Protein AF-C4WTP6-F1 (afdb_monomer_lite)

Secondary structure (DSSP, 8-state):
-HHHHHHHHHHHHHHHHHHHHHHHH-TTS-HHHHHHHHHHHHHHHHH-HHHHHH-----HHHHHHHHHHHHHHHHHHHHH---HHHHHHHHHHHHHHHHHHHHHHHHHT--HHHHHHHHHHHHHHHHHHHHHHHHHHHHHHHHHHHHHHHHHHHHHHSSTTHHHHHHHHHHHTTSS--

Organism: Acyrthosiphon pisum (NCBI:txid7029)

Foldseek 3Di:
DVVVVLLVLLQVQLVVLLVVLVVLVDCPPPVVVVVVLLVLLVQLLVLPVVCVVVVDSDPSNVVSVVLSVLSNVLSCQSNPPPDPVSNLVSLVSLLVSLVSVLSSCVSSVHDVVVNVVSVVSNVSSVVSNVVVVVVVVVVVVVVVVVVVVVVVVVVVVPPPVPVVVVVVVVVPPPPPDD

pLDDT: mean 74.36, std 14.55, range [42.22, 92.0]

Radius of gyration: 29.77 Å; chains: 1; bounding box: 48×30×110 Å

InterPro domains:
  IPR040399 Transmembrane protein 35A/B [PTHR13163] (3-141)

Sequence (178 aa):
MGSIVLKSLSVLLGIFFLFVGTLKMSPVISKELHKDLRKDYVKYAKVFPLSKMIDFKVPAKWYRRAVGGTEVLSGVCLAFVPYRNVKQGANITLLMSHLLAVYTHYAAKDKFERMAPALVFLFMLAGRLVIDYQLRRKELAELLNLKLKNKNRKKITFPKLSSFLLKFLHINYCKDLF

Structure (mmCIF, N/CA/C/O backbone):
data_AF-C4WTP6-F1
#
_entry.id   AF-C4WTP6-F1
#
loop_
_atom_site.group_PDB
_atom_site.id
_atom_site.type_symbol
_atom_site.label_atom_id
_atom_site.label_alt_id
_atom_site.label_comp_id
_atom_site.label_asym_id
_atom_site.label_entity_id
_atom_site.label_seq_id
_atom_site.pdbx_PDB_ins_code
_atom_site.Cartn_x
_atom_site.Cartn_y
_atom_site.Cartn_z
_atom_site.occupancy
_atom_site.B_iso_or_equiv
_atom_site.auth_seq_id
_atom_site.auth_comp_id
_atom_site.auth_asym_id
_atom_site.auth_atom_id
_atom_site.pdbx_PDB_model_num
ATOM 1 N N . MET A 1 1 ? -17.839 9.626 12.444 1.00 46.25 1 MET A N 1
ATOM 2 C CA . MET A 1 1 ? -17.520 10.267 11.145 1.00 46.25 1 MET A CA 1
ATOM 3 C C . MET A 1 1 ? -16.304 9.646 10.445 1.00 46.25 1 MET A C 1
ATOM 5 O O . MET A 1 1 ? -16.419 9.332 9.268 1.00 46.25 1 MET A O 1
ATOM 9 N N . GLY A 1 2 ? -15.180 9.378 11.130 1.00 58.69 2 GLY A N 1
ATOM 10 C CA . GLY A 1 2 ? -13.969 8.819 10.488 1.00 58.69 2 GLY A CA 1
ATOM 11 C C . GLY A 1 2 ? -14.124 7.454 9.790 1.00 58.69 2 GLY A C 1
ATOM 12 O O . GLY A 1 2 ? -13.438 7.190 8.808 1.00 58.69 2 GLY A O 1
ATOM 13 N N . SER A 1 3 ? -15.061 6.604 10.221 1.00 70.75 3 SER A N 1
ATOM 14 C CA . SER A 1 3 ? -15.283 5.279 9.617 1.00 70.75 3 SER A CA 1
ATOM 15 C C . SER A 1 3 ? -15.801 5.330 8.175 1.00 70.75 3 SER A C 1
ATOM 17 O O . SER A 1 3 ? -15.457 4.452 7.386 1.00 70.75 3 SER A O 1
ATOM 19 N N . ILE A 1 4 ? -16.588 6.348 7.808 1.00 81.88 4 ILE A N 1
ATOM 20 C CA . ILE A 1 4 ? -17.087 6.529 6.435 1.00 81.88 4 ILE A CA 1
ATOM 21 C C . ILE A 1 4 ? -15.963 6.969 5.507 1.00 81.88 4 ILE A C 1
ATOM 23 O O . ILE A 1 4 ? -15.783 6.359 4.460 1.00 81.88 4 ILE A O 1
ATOM 27 N N . VAL A 1 5 ? -15.155 7.946 5.924 1.00 83.12 5 VAL A N 1
ATOM 28 C CA . VAL A 1 5 ? -14.018 8.431 5.128 1.00 83.12 5 VAL A CA 1
ATOM 29 C C . VAL A 1 5 ? -13.028 7.298 4.871 1.00 83.12 5 VAL A C 1
ATOM 31 O O . VAL A 1 5 ? -12.644 7.066 3.729 1.00 83.12 5 VAL A O 1
ATOM 34 N N . LEU A 1 6 ? -12.687 6.517 5.901 1.00 79.62 6 LEU A N 1
ATOM 35 C CA . LEU A 1 6 ? -11.812 5.352 5.745 1.00 79.62 6 LEU A CA 1
ATOM 36 C C . LEU A 1 6 ? -12.409 4.311 4.798 1.00 79.62 6 LEU A C 1
ATOM 38 O O . LEU A 1 6 ? -11.688 3.740 3.980 1.00 79.62 6 LEU A O 1
ATOM 42 N N . LYS A 1 7 ? -13.724 4.077 4.865 1.00 82.06 7 LYS A N 1
ATOM 43 C CA . LYS A 1 7 ? -14.411 3.125 3.985 1.00 82.06 7 LYS A CA 1
ATOM 44 C C . LYS A 1 7 ? -14.410 3.604 2.531 1.00 82.06 7 LYS A C 1
ATOM 46 O O . LYS A 1 7 ? -14.063 2.812 1.660 1.00 82.06 7 LYS A O 1
ATOM 51 N N . SER A 1 8 ? -14.706 4.877 2.282 1.00 87.44 8 SER A N 1
ATOM 52 C CA . SER A 1 8 ? -14.672 5.480 0.944 1.00 87.44 8 SER A CA 1
ATOM 53 C C . SER A 1 8 ? -13.262 5.486 0.358 1.00 87.44 8 SER A C 1
ATOM 55 O O . SER A 1 8 ? -13.074 5.036 -0.770 1.00 87.44 8 SER A O 1
ATOM 57 N N . LEU A 1 9 ? -12.255 5.885 1.147 1.00 85.12 9 LEU A N 1
ATOM 58 C CA . LEU A 1 9 ? -10.846 5.809 0.749 1.00 85.12 9 LEU A CA 1
ATOM 59 C C . LEU A 1 9 ? -10.457 4.373 0.390 1.00 85.12 9 LEU A C 1
ATOM 61 O O . LEU A 1 9 ? -9.798 4.145 -0.615 1.00 85.12 9 LEU A O 1
ATOM 65 N N . SER A 1 10 ? -10.910 3.382 1.161 1.00 84.50 10 SER A N 1
ATOM 66 C CA . SER A 1 10 ? -10.604 1.975 0.881 1.00 84.50 10 SER A CA 1
ATOM 67 C C . SER A 1 10 ? -11.100 1.507 -0.478 1.00 84.50 10 SER A C 1
ATOM 69 O O . SER A 1 10 ? -10.372 0.816 -1.186 1.00 84.50 10 SER A O 1
ATOM 71 N N . VAL A 1 11 ? -12.346 1.848 -0.805 1.00 87.56 11 VAL A N 1
ATOM 72 C CA . VAL A 1 11 ? -12.997 1.424 -2.048 1.00 87.56 11 VAL A CA 1
ATOM 73 C C . VAL A 1 11 ? -12.362 2.140 -3.234 1.00 87.56 11 VAL A C 1
ATOM 75 O O . VAL A 1 11 ? -12.001 1.485 -4.208 1.00 87.56 11 VAL A O 1
ATOM 78 N N . LEU A 1 12 ? -12.143 3.453 -3.119 1.00 88.88 12 LEU A N 1
ATOM 79 C CA . LEU A 1 12 ? -11.515 4.255 -4.167 1.00 88.88 12 LEU A CA 1
ATOM 80 C C . LEU A 1 12 ? -10.088 3.775 -4.460 1.00 88.88 12 LEU A C 1
ATOM 82 O O . LEU A 1 12 ? -9.752 3.535 -5.617 1.00 88.88 12 LEU A O 1
ATOM 86 N N . LEU A 1 13 ? -9.274 3.550 -3.421 1.00 85.88 13 LEU A N 1
ATOM 87 C CA . LEU A 1 13 ? -7.927 2.993 -3.578 1.00 85.88 13 LEU A CA 1
ATOM 88 C C . LEU A 1 13 ? -7.971 1.583 -4.175 1.00 85.88 13 LEU A C 1
ATOM 90 O O . LEU A 1 13 ? -7.166 1.271 -5.043 1.00 85.88 13 LEU A O 1
ATOM 94 N N . GLY A 1 14 ? -8.895 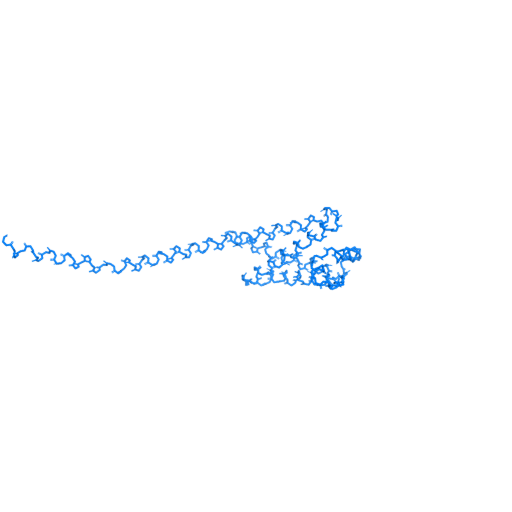0.728 -3.729 1.00 87.62 14 GLY A N 1
ATOM 95 C CA . GLY A 1 14 ? -9.010 -0.643 -4.229 1.00 87.62 14 GLY A CA 1
ATOM 96 C C . GLY A 1 14 ? -9.308 -0.697 -5.729 1.00 87.62 14 GLY A C 1
ATOM 97 O O . GLY A 1 14 ? -8.637 -1.423 -6.459 1.00 87.62 14 GLY A O 1
ATOM 98 N N . ILE A 1 15 ? -10.249 0.128 -6.202 1.00 89.62 15 ILE A N 1
ATOM 99 C CA . ILE A 1 15 ? -10.573 0.251 -7.632 1.00 89.62 15 ILE A CA 1
ATOM 100 C C . ILE A 1 15 ? -9.386 0.838 -8.406 1.00 89.62 15 ILE A C 1
ATOM 102 O O . ILE A 1 15 ? -9.028 0.330 -9.468 1.00 89.62 15 ILE A O 1
ATOM 106 N N . PHE A 1 16 ? -8.731 1.864 -7.859 1.00 88.31 16 PHE A N 1
ATOM 107 C CA . PHE A 1 16 ? -7.553 2.465 -8.478 1.00 88.31 16 PHE A CA 1
ATOM 108 C C . PHE A 1 16 ? -6.399 1.458 -8.636 1.00 88.31 16 PHE A C 1
ATOM 110 O O . PHE A 1 16 ? -5.798 1.369 -9.705 1.00 88.31 16 PHE A O 1
ATOM 117 N N . PHE A 1 17 ? -6.115 0.641 -7.616 1.00 86.25 17 PHE A N 1
ATOM 118 C CA . PHE A 1 17 ? -5.084 -0.399 -7.702 1.00 86.25 17 PHE A CA 1
ATOM 119 C C . PHE A 1 17 ? -5.460 -1.545 -8.631 1.00 86.25 17 PHE A C 1
ATOM 121 O O . PHE A 1 17 ? -4.584 -2.103 -9.285 1.00 86.25 17 PHE A O 1
ATOM 128 N N . LEU A 1 18 ? -6.748 -1.867 -8.749 1.00 87.50 18 LEU A N 1
ATOM 129 C CA . LEU A 1 18 ? -7.235 -2.811 -9.751 1.00 87.50 18 LEU A CA 1
ATOM 130 C C . LEU A 1 18 ? -6.939 -2.281 -11.164 1.00 87.50 18 LEU A C 1
ATOM 132 O O . LEU A 1 18 ? -6.413 -3.010 -12.007 1.00 87.50 18 LEU A O 1
ATOM 136 N N . PHE A 1 19 ? -7.168 -0.988 -11.402 1.00 84.50 19 PHE A N 1
ATOM 137 C CA . PHE A 1 19 ? -6.820 -0.338 -12.664 1.00 84.50 19 PHE A CA 1
ATOM 138 C C . PHE A 1 19 ? -5.301 -0.323 -12.908 1.00 84.50 19 PHE A C 1
ATOM 140 O O . PHE A 1 19 ? -4.834 -0.829 -13.923 1.00 84.50 19 PHE A O 1
ATOM 147 N N . VAL A 1 20 ? -4.485 0.142 -11.959 1.00 82.19 20 VAL A N 1
ATOM 148 C CA . VAL A 1 20 ? -3.015 0.168 -12.117 1.00 82.19 20 VAL A CA 1
ATOM 149 C C . VAL A 1 20 ? -2.407 -1.234 -12.256 1.00 82.19 20 VAL A C 1
ATOM 151 O O . VAL A 1 20 ? -1.511 -1.449 -13.074 1.00 82.19 20 VAL A O 1
ATOM 154 N N . GLY A 1 21 ? -2.903 -2.221 -11.512 1.00 80.88 21 GLY A N 1
ATOM 155 C CA . GLY A 1 21 ? -2.436 -3.603 -11.600 1.00 80.88 21 GLY A CA 1
ATOM 156 C C . GLY A 1 21 ? -2.782 -4.251 -12.946 1.00 80.88 21 GLY A C 1
ATOM 157 O O . GLY A 1 21 ? -1.949 -4.942 -13.543 1.00 80.88 21 GLY A O 1
ATOM 158 N N . THR A 1 22 ? -3.974 -3.970 -13.485 1.00 79.94 22 THR A N 1
ATOM 159 C CA . THR A 1 22 ? -4.352 -4.418 -14.836 1.00 79.94 22 THR A CA 1
ATOM 160 C C . THR A 1 22 ? -3.531 -3.716 -15.919 1.00 79.94 22 THR A C 1
ATOM 162 O O . THR A 1 22 ? -3.108 -4.392 -16.860 1.00 79.94 22 THR A O 1
ATOM 165 N N . LEU A 1 23 ? -3.177 -2.433 -15.740 1.00 77.31 23 LEU A N 1
ATOM 166 C CA . LEU A 1 23 ? -2.210 -1.731 -16.599 1.00 77.31 23 LEU A CA 1
ATOM 167 C C . LEU A 1 23 ? -0.831 -2.406 -16.594 1.00 77.31 23 LEU A C 1
ATOM 169 O O . LEU A 1 23 ? -0.202 -2.537 -17.640 1.00 77.31 23 LEU A O 1
ATOM 173 N N . LYS A 1 24 ? -0.343 -2.896 -15.446 1.00 69.94 24 LYS A N 1
ATOM 174 C CA . LYS A 1 24 ? 0.941 -3.623 -15.390 1.00 69.94 24 LYS A CA 1
ATOM 175 C C . LYS A 1 24 ? 0.881 -4.976 -16.107 1.00 69.94 24 LYS A C 1
ATOM 177 O O . LYS A 1 24 ? 1.870 -5.412 -16.707 1.00 69.94 24 LYS A O 1
ATOM 182 N N . MET A 1 25 ? -0.268 -5.649 -16.060 1.00 66.81 25 MET A N 1
ATOM 183 C CA . MET A 1 25 ? -0.479 -6.965 -16.667 1.00 66.81 25 MET A CA 1
ATOM 184 C C . MET A 1 25 ? -0.681 -6.909 -18.187 1.00 66.81 25 MET A C 1
ATOM 186 O O . MET A 1 25 ? -0.044 -7.690 -18.906 1.00 66.81 25 MET A O 1
ATOM 190 N N . SER A 1 26 ? -1.540 -6.009 -18.671 1.00 62.12 26 SER A N 1
ATOM 191 C CA . SER A 1 26 ? -2.174 -6.117 -19.987 1.00 62.12 26 SER A CA 1
ATOM 192 C C . SER A 1 26 ? -1.788 -4.989 -20.954 1.00 62.12 26 SER A C 1
ATOM 194 O O . SER A 1 26 ? -2.028 -3.834 -20.618 1.00 62.12 26 SER A O 1
ATOM 196 N N . PRO A 1 27 ? -1.297 -5.296 -22.181 1.00 54.19 27 PRO A N 1
ATOM 197 C CA . PRO A 1 27 ? -0.873 -4.332 -23.206 1.00 54.19 27 PRO A CA 1
ATOM 198 C C . PRO A 1 27 ? -1.936 -3.394 -23.781 1.00 54.19 27 PRO A C 1
ATOM 200 O O . PRO A 1 27 ? -1.638 -2.619 -24.688 1.00 54.19 27 PRO A O 1
ATOM 203 N N . VAL A 1 28 ? -3.162 -3.477 -23.277 1.00 50.03 28 VAL A N 1
ATOM 204 C CA . VAL A 1 28 ? -4.364 -2.984 -23.949 1.00 50.03 28 VAL A CA 1
ATOM 205 C C . VAL A 1 28 ? -4.517 -1.461 -23.853 1.00 50.03 28 VAL A C 1
ATOM 207 O O . VAL A 1 28 ? -5.160 -0.882 -24.717 1.00 50.03 28 VAL A O 1
ATOM 210 N N . ILE A 1 29 ? -3.886 -0.791 -22.879 1.00 53.22 29 ILE A N 1
ATOM 211 C CA . ILE A 1 29 ? -4.098 0.653 -22.649 1.00 53.22 29 ILE A CA 1
ATOM 212 C C . ILE A 1 29 ? -2.976 1.544 -23.237 1.00 53.22 29 ILE A C 1
ATOM 214 O O . ILE A 1 29 ? -3.267 2.641 -23.697 1.00 53.22 29 ILE A O 1
ATOM 218 N N . SER A 1 30 ? -1.704 1.107 -23.288 1.00 46.62 30 SER A N 1
ATOM 219 C CA . SER A 1 30 ? -0.617 1.877 -23.943 1.00 46.62 30 SER A CA 1
ATOM 220 C C . SER A 1 30 ? 0.570 1.005 -24.372 1.00 46.62 30 SER A C 1
ATOM 222 O O . SER A 1 30 ? 1.353 0.524 -23.550 1.00 46.62 30 SER A O 1
ATOM 224 N N . LYS A 1 31 ? 0.762 0.826 -25.686 1.00 54.84 31 LYS A N 1
ATOM 225 C CA . LYS A 1 31 ? 1.88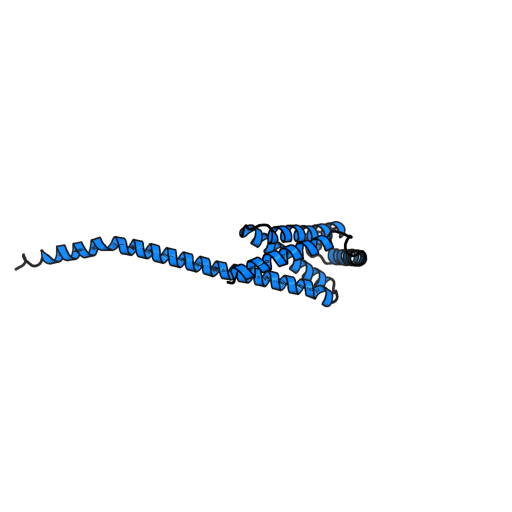6 0.047 -26.253 1.00 54.84 31 LYS A CA 1
ATOM 226 C C . LYS A 1 31 ? 3.262 0.621 -25.876 1.00 54.84 31 LYS A C 1
ATOM 228 O O . LYS A 1 31 ? 4.231 -0.134 -25.770 1.00 54.84 31 LYS A O 1
ATOM 233 N N . GLU A 1 32 ? 3.336 1.928 -25.654 1.00 56.47 32 GLU A N 1
ATOM 234 C CA . GLU A 1 32 ? 4.555 2.655 -25.292 1.00 56.47 32 GLU A CA 1
ATOM 235 C C . GLU A 1 32 ? 4.936 2.412 -23.827 1.00 56.47 32 GLU A C 1
ATOM 237 O O . GLU A 1 32 ? 6.062 1.997 -23.542 1.00 56.47 32 GLU A O 1
ATOM 242 N N . LEU A 1 33 ? 3.952 2.464 -22.919 1.00 56.28 33 LEU A N 1
ATOM 243 C CA . LEU A 1 33 ? 4.141 2.133 -21.504 1.00 56.28 33 LEU A CA 1
ATOM 244 C C . LEU A 1 33 ? 4.603 0.683 -21.316 1.00 56.28 33 LEU A C 1
ATOM 246 O O . LEU A 1 33 ? 5.437 0.404 -20.461 1.00 56.28 33 LEU A O 1
ATOM 250 N N . HIS A 1 34 ? 4.122 -0.258 -22.135 1.00 60.38 34 HIS A N 1
ATOM 251 C CA . HIS A 1 34 ? 4.570 -1.651 -22.050 1.00 60.38 34 HIS A CA 1
ATOM 252 C C . HIS A 1 34 ? 5.986 -1.896 -22.551 1.00 60.38 34 HIS A C 1
ATOM 254 O O . HIS A 1 34 ? 6.635 -2.826 -22.058 1.00 60.38 34 HIS A O 1
ATOM 260 N N . LYS A 1 35 ? 6.462 -1.113 -23.524 1.00 61.88 35 LYS A N 1
ATOM 261 C CA . LYS A 1 35 ? 7.864 -1.156 -23.951 1.00 61.88 35 LYS A CA 1
ATOM 262 C C . LYS A 1 35 ? 8.768 -0.605 -22.851 1.00 61.88 35 LYS A C 1
ATOM 264 O O . LYS A 1 35 ? 9.766 -1.257 -22.540 1.00 61.88 35 LYS A O 1
ATOM 269 N N . ASP A 1 36 ? 8.379 0.501 -22.225 1.00 62.72 36 ASP A N 1
ATOM 270 C CA . ASP A 1 36 ? 9.119 1.103 -21.114 1.00 62.72 36 ASP A CA 1
ATOM 271 C C . ASP A 1 36 ? 9.131 0.197 -19.883 1.00 62.72 36 ASP A C 1
ATOM 273 O O . ASP A 1 36 ? 10.208 -0.166 -19.420 1.00 62.72 36 ASP A O 1
ATOM 277 N N . LEU A 1 37 ? 7.976 -0.336 -19.461 1.00 63.25 37 LEU A N 1
ATOM 278 C CA . LEU A 1 37 ? 7.907 -1.318 -18.374 1.00 63.25 37 LEU A CA 1
ATOM 279 C C . LEU A 1 37 ? 8.803 -2.526 -18.647 1.00 63.25 37 LEU A C 1
ATOM 281 O O . LEU A 1 37 ? 9.452 -3.027 -17.739 1.00 63.25 37 LEU A O 1
ATOM 285 N N . ARG A 1 38 ? 8.855 -3.035 -19.886 1.00 64.62 38 ARG A N 1
ATOM 286 C CA . ARG A 1 38 ? 9.706 -4.191 -20.204 1.00 64.62 38 ARG A CA 1
ATOM 287 C C . ARG A 1 38 ? 11.192 -3.852 -20.033 1.00 64.62 38 ARG A C 1
ATOM 289 O O . ARG A 1 38 ? 11.930 -4.696 -19.532 1.00 64.62 38 ARG A O 1
ATOM 296 N N . LYS A 1 39 ? 11.625 -2.647 -20.418 1.00 65.62 39 LYS A N 1
ATOM 297 C CA . LYS A 1 39 ? 13.005 -2.169 -20.218 1.00 65.62 39 LYS A CA 1
ATOM 298 C C . LYS A 1 39 ? 13.306 -1.935 -18.737 1.00 65.62 39 LYS A C 1
ATOM 300 O O . LYS A 1 39 ? 14.342 -2.387 -18.252 1.00 65.62 39 LYS A O 1
ATOM 305 N N . ASP A 1 40 ? 12.383 -1.310 -18.019 1.00 67.00 40 ASP A N 1
ATOM 306 C CA . ASP A 1 40 ? 12.517 -0.998 -16.599 1.00 67.00 40 ASP A CA 1
ATOM 307 C C . ASP A 1 40 ? 12.536 -2.278 -15.757 1.00 67.00 40 ASP A C 1
ATOM 309 O O . ASP A 1 40 ? 13.422 -2.453 -14.931 1.00 67.00 40 ASP A O 1
ATOM 313 N N . TYR A 1 41 ? 11.693 -3.270 -16.059 1.00 61.06 41 TYR A N 1
ATOM 314 C CA . TYR A 1 41 ? 11.717 -4.570 -15.380 1.00 61.06 41 TYR A CA 1
ATOM 315 C C . TYR A 1 41 ? 12.984 -5.396 -15.653 1.00 61.06 41 TYR A C 1
ATOM 317 O O . TYR A 1 41 ? 13.378 -6.186 -14.796 1.00 61.06 41 TYR A O 1
ATOM 325 N N . VAL A 1 42 ? 13.657 -5.214 -16.797 1.00 63.31 42 VAL A N 1
ATOM 326 C CA . VAL A 1 42 ? 14.984 -5.816 -17.045 1.00 63.31 42 VAL A CA 1
ATOM 327 C C . VAL A 1 42 ? 16.056 -5.161 -16.171 1.00 63.31 42 VAL A C 1
ATOM 329 O O . VAL A 1 42 ? 16.969 -5.852 -15.716 1.00 63.31 42 VAL A O 1
ATOM 332 N N . LYS A 1 43 ? 15.941 -3.856 -15.891 1.00 66.38 43 LYS A N 1
ATOM 333 C CA . LYS A 1 43 ? 16.797 -3.169 -14.915 1.00 66.38 43 LYS A CA 1
ATOM 334 C C . LYS A 1 43 ? 16.445 -3.596 -13.490 1.00 66.38 43 LYS A C 1
ATOM 336 O O . LYS A 1 43 ? 17.336 -4.019 -12.763 1.00 66.38 43 LYS A O 1
ATOM 341 N N . TYR A 1 44 ? 15.162 -3.591 -13.119 1.00 64.50 44 TYR A N 1
ATOM 342 C CA . TYR A 1 44 ? 14.690 -3.959 -11.780 1.00 64.50 44 TYR A CA 1
ATOM 343 C C . TYR A 1 44 ? 15.060 -5.389 -11.400 1.00 64.50 44 TYR A C 1
ATOM 345 O O . TYR A 1 44 ? 15.468 -5.614 -10.267 1.00 64.50 44 TYR A O 1
ATOM 353 N N . ALA A 1 45 ? 15.016 -6.336 -12.343 1.00 61.34 45 ALA A N 1
ATOM 354 C CA . ALA A 1 45 ? 15.454 -7.711 -12.109 1.00 61.34 45 ALA A CA 1
ATOM 355 C C . ALA A 1 45 ? 16.941 -7.824 -11.714 1.00 61.34 45 ALA A C 1
ATOM 357 O O . ALA A 1 45 ? 17.305 -8.781 -11.040 1.00 61.34 45 ALA A O 1
ATOM 358 N N . LYS A 1 46 ? 17.796 -6.861 -12.095 1.00 62.88 46 LYS A N 1
ATOM 359 C CA . LYS A 1 46 ? 19.221 -6.841 -11.716 1.00 62.88 46 LYS A CA 1
ATOM 360 C C . LYS A 1 46 ? 19.471 -6.234 -10.334 1.00 62.88 46 LYS A C 1
ATOM 362 O O . LYS A 1 46 ? 20.416 -6.629 -9.666 1.00 62.88 46 LYS A O 1
ATOM 367 N N . VAL A 1 47 ? 18.646 -5.275 -9.914 1.00 64.25 47 VAL A N 1
ATOM 368 C CA . VAL A 1 47 ? 18.751 -4.600 -8.601 1.00 64.25 47 VAL A CA 1
ATOM 369 C C . VAL A 1 47 ? 17.821 -5.201 -7.544 1.00 64.25 47 VAL A C 1
ATOM 371 O O . VAL A 1 47 ? 17.707 -4.679 -6.438 1.00 64.25 47 VAL A O 1
ATOM 374 N N . PHE A 1 48 ? 17.153 -6.312 -7.858 1.00 63.12 48 PHE A N 1
ATOM 375 C CA . PHE A 1 48 ? 16.220 -6.947 -6.941 1.00 63.12 48 PHE A CA 1
ATOM 376 C C . PHE A 1 48 ? 16.972 -7.639 -5.787 1.00 63.12 48 PHE A C 1
ATOM 378 O O . PHE A 1 48 ? 17.717 -8.592 -6.041 1.00 63.12 48 PHE A O 1
ATOM 385 N N . PRO A 1 49 ? 16.762 -7.239 -4.518 1.00 59.75 49 PRO A N 1
ATOM 386 C CA . PRO A 1 49 ? 17.556 -7.723 -3.386 1.00 59.75 49 PRO A CA 1
ATOM 387 C C . PRO A 1 49 ? 17.277 -9.204 -3.099 1.00 59.75 49 PRO A C 1
ATOM 389 O O . PRO A 1 49 ? 18.175 -9.954 -2.734 1.00 59.75 49 PRO A O 1
ATOM 392 N N . LEU A 1 50 ? 16.053 -9.652 -3.382 1.00 59.41 50 LEU A N 1
ATOM 393 C CA . LEU A 1 50 ? 15.631 -11.052 -3.316 1.00 59.41 50 LEU A CA 1
ATOM 394 C C . LEU A 1 50 ? 16.328 -11.937 -4.365 1.00 59.41 50 LEU A C 1
ATOM 396 O O . LEU A 1 50 ? 16.553 -13.108 -4.088 1.00 59.41 50 LEU A O 1
ATOM 400 N N . SER A 1 51 ? 16.729 -11.404 -5.530 1.00 56.59 51 SER A N 1
ATOM 401 C CA . SER A 1 51 ? 17.529 -12.184 -6.498 1.00 56.59 51 SER A CA 1
ATOM 402 C C . SER A 1 51 ? 18.946 -12.441 -5.984 1.00 56.59 51 SER A C 1
ATOM 404 O O . SER A 1 51 ? 19.502 -13.505 -6.222 1.00 56.59 51 SER A O 1
ATOM 406 N N . LYS A 1 52 ? 19.493 -11.495 -5.209 1.00 58.19 52 LYS A N 1
ATOM 407 C CA . LYS A 1 52 ? 20.809 -11.613 -4.575 1.00 58.19 52 LYS A CA 1
ATOM 408 C C . LYS A 1 52 ? 20.798 -12.584 -3.390 1.00 58.19 52 LYS A C 1
ATOM 410 O O . LYS A 1 52 ? 21.823 -13.177 -3.093 1.00 58.19 52 LYS A O 1
ATOM 415 N N . MET A 1 53 ? 19.655 -12.739 -2.718 1.00 60.38 53 MET A N 1
ATOM 416 C CA . MET A 1 53 ? 19.488 -13.686 -1.606 1.00 60.38 53 MET A CA 1
ATOM 417 C C . MET A 1 53 ? 19.172 -15.116 -2.066 1.00 60.38 53 MET A C 1
ATOM 419 O O . MET A 1 53 ? 19.483 -16.055 -1.347 1.00 60.38 53 MET A O 1
ATOM 423 N N . ILE A 1 54 ? 18.525 -15.284 -3.225 1.00 61.03 54 ILE A N 1
ATOM 424 C CA . ILE A 1 54 ? 18.005 -16.583 -3.692 1.00 61.03 54 ILE A CA 1
ATOM 425 C C . ILE A 1 54 ? 18.861 -17.171 -4.838 1.00 61.03 54 ILE A C 1
ATOM 427 O O . ILE A 1 54 ? 18.605 -18.289 -5.265 1.00 61.03 54 ILE A O 1
ATOM 431 N N . ASP A 1 55 ? 19.857 -16.439 -5.365 1.00 60.19 55 ASP A N 1
ATOM 432 C CA . ASP A 1 55 ? 20.704 -16.773 -6.543 1.00 60.19 55 ASP A CA 1
ATOM 433 C C . ASP A 1 55 ? 19.922 -17.156 -7.826 1.00 60.19 55 ASP A C 1
ATOM 435 O O . ASP A 1 55 ? 20.463 -17.428 -8.897 1.00 60.19 55 ASP A O 1
ATOM 439 N N . PHE A 1 56 ? 18.592 -17.124 -7.761 1.00 58.94 56 PHE A N 1
ATOM 440 C CA . PHE A 1 56 ? 17.710 -17.435 -8.863 1.00 58.94 56 PHE A CA 1
ATOM 441 C C . PHE A 1 56 ? 17.429 -16.159 -9.652 1.00 58.94 56 PHE A C 1
ATOM 443 O O . PHE A 1 56 ? 16.750 -15.234 -9.193 1.00 58.94 56 PHE A O 1
ATOM 450 N N . LYS A 1 57 ? 17.952 -16.109 -10.877 1.00 59.44 57 LYS A N 1
ATOM 451 C CA . LYS A 1 57 ? 17.741 -15.009 -11.820 1.00 59.44 57 LYS A CA 1
ATOM 452 C C . LYS A 1 57 ? 16.266 -14.942 -12.218 1.00 59.44 57 LYS A C 1
ATOM 454 O O . LYS A 1 57 ? 15.842 -15.609 -13.159 1.00 59.44 57 LYS A O 1
ATOM 459 N N . VAL A 1 58 ? 15.476 -14.132 -11.510 1.00 63.91 58 VAL A N 1
ATOM 460 C CA . VAL A 1 58 ? 14.036 -14.012 -11.770 1.00 63.91 58 VAL A CA 1
ATOM 461 C C . VAL A 1 58 ? 13.813 -13.381 -13.153 1.00 63.91 58 VAL A C 1
ATOM 463 O O . VAL A 1 58 ? 14.169 -12.219 -13.372 1.00 63.91 58 VAL A O 1
ATOM 466 N N . PRO A 1 59 ? 13.206 -14.100 -14.111 1.00 67.56 59 PRO A N 1
ATOM 467 C CA . PRO A 1 59 ? 12.895 -13.539 -15.420 1.00 67.56 59 PRO A CA 1
ATOM 468 C C . PRO A 1 59 ? 11.896 -12.378 -15.297 1.00 67.56 59 PRO A C 1
ATOM 470 O O . PRO A 1 59 ? 10.828 -12.512 -14.695 1.00 67.56 59 PRO A O 1
ATOM 473 N N . ALA A 1 60 ? 12.195 -11.249 -15.949 1.00 67.44 60 ALA A N 1
ATOM 474 C CA . ALA A 1 60 ? 11.392 -10.016 -15.910 1.00 67.44 60 ALA A CA 1
ATOM 475 C C . ALA A 1 60 ? 9.898 -10.227 -16.249 1.00 67.44 60 ALA A C 1
ATOM 477 O O . ALA A 1 60 ? 9.026 -9.521 -15.741 1.00 67.44 60 ALA A O 1
ATOM 478 N N . LYS A 1 61 ? 9.587 -11.238 -17.074 1.00 67.81 61 LYS A N 1
ATOM 479 C CA . LYS A 1 61 ? 8.214 -11.629 -17.433 1.00 67.81 61 LYS A CA 1
ATOM 480 C C . LYS A 1 61 ? 7.414 -12.138 -16.227 1.00 67.81 61 LYS A C 1
ATOM 482 O O . LYS A 1 61 ? 6.246 -11.785 -16.085 1.00 67.81 61 LYS A O 1
ATOM 487 N N . TRP A 1 62 ? 8.041 -12.942 -15.368 1.00 72.56 62 TRP A N 1
ATOM 488 C CA . TRP A 1 62 ? 7.411 -13.503 -14.172 1.00 72.56 62 TRP A CA 1
ATOM 489 C C . TRP A 1 62 ? 7.316 -12.473 -13.053 1.00 72.56 62 TRP A C 1
ATOM 491 O O . TRP A 1 62 ? 6.271 -12.367 -12.421 1.00 72.56 62 TRP A O 1
ATOM 501 N N . TYR A 1 63 ? 8.347 -11.643 -12.880 1.00 72.81 63 TYR A N 1
ATOM 502 C CA . TYR A 1 63 ? 8.341 -10.585 -11.871 1.00 72.81 63 TYR A CA 1
ATOM 503 C C . TYR A 1 63 ? 7.232 -9.547 -12.115 1.00 72.81 63 TYR A C 1
ATOM 505 O O . TYR A 1 63 ? 6.445 -9.261 -11.214 1.00 72.81 63 TYR A O 1
ATOM 513 N N . ARG A 1 64 ? 7.070 -9.070 -13.362 1.00 71.62 64 ARG A N 1
ATOM 514 C CA . ARG A 1 64 ? 5.948 -8.186 -13.726 1.00 71.62 64 ARG A CA 1
ATOM 515 C C . ARG A 1 64 ? 4.595 -8.837 -13.440 1.00 71.62 64 ARG A C 1
ATOM 517 O O . ARG A 1 64 ? 3.663 -8.164 -13.005 1.00 71.62 64 ARG A O 1
ATOM 524 N N . ARG A 1 65 ? 4.485 -10.145 -13.704 1.00 79.06 65 ARG A N 1
ATOM 525 C CA . ARG A 1 65 ? 3.234 -10.885 -13.534 1.00 79.06 65 ARG A CA 1
ATOM 526 C C . ARG A 1 65 ? 2.876 -11.096 -12.066 1.00 79.06 65 ARG A C 1
ATOM 528 O O . ARG A 1 65 ? 1.714 -10.933 -11.716 1.00 79.06 65 ARG A O 1
ATOM 535 N N . ALA A 1 66 ? 3.871 -11.384 -11.233 1.00 82.00 66 ALA A N 1
ATOM 536 C CA . ALA A 1 66 ? 3.712 -11.504 -9.792 1.00 82.00 66 ALA A CA 1
ATOM 537 C C . ALA A 1 66 ? 3.286 -10.170 -9.168 1.00 82.00 66 ALA A C 1
ATOM 539 O O . ALA A 1 66 ? 2.226 -10.117 -8.559 1.00 82.00 66 ALA A O 1
ATOM 540 N N . VAL A 1 67 ? 4.037 -9.084 -9.396 1.00 81.94 67 VAL A N 1
ATOM 541 C CA . VAL A 1 67 ? 3.745 -7.767 -8.792 1.00 81.94 67 VAL A CA 1
ATOM 542 C C . VAL A 1 67 ? 2.397 -7.208 -9.260 1.00 81.94 67 VAL A C 1
ATOM 544 O O . VAL A 1 67 ? 1.605 -6.737 -8.447 1.00 81.94 67 VAL A O 1
ATOM 547 N N . GLY A 1 68 ? 2.098 -7.293 -10.562 1.00 82.50 68 GLY A N 1
ATOM 548 C CA . GLY A 1 68 ? 0.799 -6.865 -11.089 1.00 82.50 68 GLY A CA 1
ATOM 549 C C . GLY A 1 68 ? -0.354 -7.736 -10.581 1.00 82.50 68 GLY A C 1
ATOM 550 O O . GLY A 1 68 ? -1.404 -7.219 -10.217 1.00 82.50 68 GLY A O 1
ATOM 551 N N . GLY A 1 69 ? -0.154 -9.055 -10.498 1.00 86.62 69 GLY A N 1
ATOM 552 C CA . GLY A 1 69 ? -1.156 -9.988 -9.981 1.00 86.62 69 GLY A CA 1
ATOM 553 C C . GLY A 1 69 ? -1.464 -9.768 -8.500 1.00 86.62 69 GLY A C 1
ATOM 554 O O . GLY A 1 69 ? -2.633 -9.749 -8.118 1.00 86.62 69 GLY A O 1
ATOM 555 N N . THR A 1 70 ? -0.441 -9.538 -7.670 1.00 86.69 70 THR A N 1
ATOM 556 C CA . THR A 1 70 ? -0.634 -9.242 -6.245 1.00 86.69 70 THR A CA 1
ATOM 557 C C . THR A 1 70 ? -1.345 -7.912 -6.036 1.00 86.69 70 THR A C 1
ATOM 559 O O . THR A 1 70 ? -2.194 -7.834 -5.152 1.00 86.69 70 THR A O 1
ATOM 562 N N . GLU A 1 71 ? -1.074 -6.887 -6.850 1.00 88.12 71 GLU A N 1
ATOM 563 C CA . GLU A 1 71 ? -1.790 -5.601 -6.806 1.00 88.12 71 GLU A CA 1
ATOM 564 C C . GLU A 1 71 ? -3.259 -5.725 -7.215 1.00 88.12 71 GLU A C 1
ATOM 566 O O . GLU A 1 71 ? -4.124 -5.195 -6.523 1.00 88.12 71 GLU A O 1
ATOM 571 N N . VAL A 1 72 ? -3.565 -6.467 -8.284 1.00 89.19 72 VAL A N 1
ATOM 572 C CA . VAL A 1 72 ? -4.961 -6.702 -8.691 1.00 89.19 72 VAL A CA 1
ATOM 573 C C . VAL A 1 72 ? -5.708 -7.473 -7.607 1.00 89.19 72 VAL A C 1
ATOM 575 O O . VAL A 1 72 ? -6.781 -7.048 -7.183 1.00 89.19 72 VAL A O 1
ATOM 578 N N . LEU A 1 73 ? -5.134 -8.576 -7.116 1.00 90.25 73 LEU A N 1
ATOM 579 C CA . LEU A 1 73 ? -5.773 -9.410 -6.100 1.00 90.25 73 LEU A CA 1
ATOM 580 C C . LEU A 1 73 ? -6.017 -8.628 -4.803 1.00 90.25 73 LEU A C 1
ATOM 582 O O . LEU A 1 73 ? -7.111 -8.661 -4.245 1.00 90.25 73 LEU A O 1
ATOM 586 N N . SER A 1 74 ? -5.015 -7.882 -4.337 1.00 88.12 74 SER A N 1
ATOM 587 C CA . SER A 1 74 ? -5.142 -7.055 -3.135 1.00 88.12 74 SER A CA 1
ATOM 588 C C . SER A 1 74 ? -6.096 -5.873 -3.329 1.00 88.12 74 SER A C 1
ATOM 590 O O . SER A 1 74 ? -6.868 -5.588 -2.417 1.00 88.12 74 SER A O 1
ATOM 592 N N . GLY A 1 75 ? -6.122 -5.234 -4.504 1.00 88.81 75 GLY A N 1
ATOM 593 C CA . GLY A 1 75 ? -7.083 -4.183 -4.852 1.00 88.81 75 GLY A CA 1
ATOM 594 C C . GLY A 1 75 ? -8.532 -4.682 -4.839 1.00 88.81 75 GLY A C 1
ATOM 595 O O . GLY A 1 75 ? -9.390 -4.059 -4.209 1.00 88.81 75 GLY A O 1
ATOM 596 N N . VAL A 1 76 ? -8.788 -5.858 -5.427 1.00 89.38 76 VAL A N 1
ATOM 597 C CA . VAL A 1 76 ? -10.093 -6.544 -5.379 1.00 89.38 76 VAL A CA 1
ATOM 598 C C . VAL A 1 76 ? -10.488 -6.851 -3.934 1.00 89.38 76 VAL A C 1
ATOM 600 O O . VAL A 1 76 ? -11.590 -6.503 -3.505 1.00 89.38 76 VAL A O 1
ATOM 603 N N . CYS A 1 77 ? -9.577 -7.438 -3.151 1.00 88.19 77 CYS A N 1
ATOM 604 C CA . CYS A 1 77 ? -9.809 -7.720 -1.735 1.00 88.19 77 CYS A CA 1
ATOM 605 C C . CYS A 1 77 ? -10.111 -6.445 -0.932 1.00 88.19 77 CYS A C 1
ATOM 607 O O . CYS A 1 77 ? -10.957 -6.457 -0.041 1.00 88.19 77 CYS A O 1
ATOM 609 N N . LEU A 1 78 ? -9.457 -5.324 -1.241 1.00 86.62 78 LEU A N 1
ATOM 610 C CA . LEU A 1 78 ? -9.658 -4.060 -0.536 1.00 86.62 78 LEU A CA 1
ATOM 611 C C . LEU A 1 78 ? -11.008 -3.402 -0.867 1.00 86.62 78 LEU A C 1
ATOM 613 O O . LEU A 1 78 ? -11.630 -2.816 0.027 1.00 86.62 78 LEU A O 1
ATOM 617 N N . ALA A 1 79 ? -11.444 -3.509 -2.128 1.00 86.56 79 ALA A N 1
ATOM 618 C CA . ALA A 1 79 ? -12.672 -2.906 -2.641 1.00 86.56 79 ALA A CA 1
ATOM 619 C C . ALA A 1 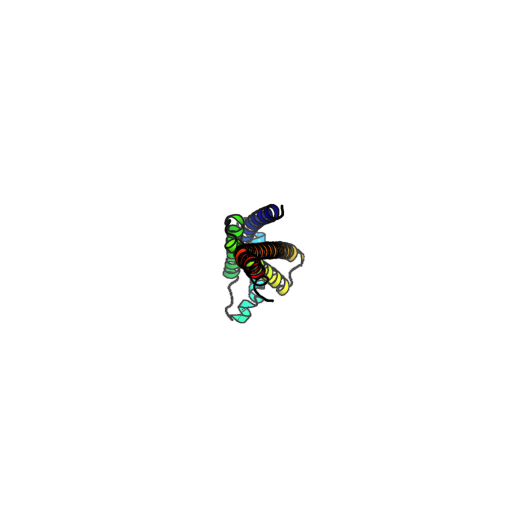79 ? -13.927 -3.710 -2.273 1.00 86.56 79 ALA A C 1
ATOM 621 O O . ALA A 1 79 ? -14.880 -3.142 -1.738 1.00 86.56 79 ALA A O 1
ATOM 622 N N . PHE A 1 80 ? -13.922 -5.023 -2.521 1.00 83.69 80 PHE A N 1
ATOM 623 C CA . PHE A 1 80 ? -15.136 -5.843 -2.471 1.00 83.69 80 PHE A CA 1
ATOM 624 C C . PHE A 1 80 ? -15.315 -6.621 -1.167 1.00 83.69 80 PHE A C 1
ATOM 626 O O . PHE A 1 80 ? -16.448 -6.913 -0.794 1.00 83.69 80 PHE A O 1
ATOM 633 N N . VAL A 1 81 ? -14.242 -6.946 -0.436 1.00 82.81 81 VAL A N 1
ATOM 634 C CA . VAL A 1 81 ? -14.358 -7.794 0.762 1.00 82.81 81 VAL A CA 1
ATOM 635 C C . VAL A 1 81 ? -14.665 -6.933 1.989 1.00 82.81 81 VAL A C 1
ATOM 637 O O . VAL A 1 81 ? -13.825 -6.129 2.387 1.00 82.81 81 VAL A O 1
ATOM 640 N N . PRO A 1 82 ? -15.823 -7.087 2.662 1.00 76.25 82 PRO A N 1
ATOM 641 C CA . PRO A 1 82 ? -16.152 -6.315 3.863 1.00 76.25 82 PRO A CA 1
ATOM 642 C C . PRO A 1 82 ? -15.427 -6.816 5.125 1.00 76.25 82 PRO A C 1
ATOM 644 O O . PRO A 1 82 ? -15.465 -6.143 6.156 1.00 76.25 82 PRO A O 1
ATOM 647 N N . TYR A 1 83 ? -14.748 -7.966 5.057 1.00 78.38 83 TYR A N 1
ATOM 648 C CA . TYR A 1 83 ? -14.078 -8.588 6.197 1.00 78.38 83 TYR A CA 1
ATOM 649 C C . TYR A 1 83 ? -12.819 -7.822 6.627 1.00 78.38 83 TYR A C 1
ATOM 651 O O . TYR A 1 83 ? -11.880 -7.619 5.853 1.00 78.38 83 TYR A O 1
ATOM 659 N N . ARG A 1 84 ? -12.782 -7.411 7.899 1.00 73.56 84 ARG A N 1
ATOM 660 C CA . ARG A 1 84 ? -11.772 -6.480 8.427 1.00 73.56 84 ARG A CA 1
ATOM 661 C C . ARG A 1 84 ? -10.351 -7.059 8.428 1.00 73.56 84 ARG A C 1
ATOM 663 O O . ARG A 1 84 ? -9.416 -6.340 8.083 1.00 73.56 84 ARG A O 1
ATOM 670 N N . ASN A 1 85 ? -10.189 -8.352 8.716 1.00 77.75 85 ASN A N 1
ATOM 671 C CA . ASN A 1 85 ? -8.865 -8.993 8.722 1.00 77.75 85 ASN A CA 1
ATOM 672 C C . ASN A 1 85 ? -8.286 -9.117 7.304 1.00 77.75 85 ASN A C 1
ATOM 674 O O . ASN A 1 85 ? -7.102 -8.864 7.097 1.00 77.75 85 ASN A O 1
ATOM 678 N N . VAL A 1 86 ? -9.131 -9.433 6.315 1.00 83.25 86 VAL A N 1
ATOM 679 C CA . VAL A 1 86 ? -8.716 -9.540 4.906 1.00 83.25 86 VAL A CA 1
ATOM 680 C C . VAL A 1 86 ? -8.334 -8.168 4.361 1.00 83.25 86 VAL A C 1
ATOM 682 O O . VAL A 1 86 ? -7.300 -8.044 3.710 1.00 83.25 86 VAL A O 1
ATOM 685 N N . LYS A 1 87 ? -9.092 -7.113 4.698 1.00 82.81 87 LYS A N 1
ATOM 686 C CA . LYS A 1 87 ? -8.723 -5.735 4.335 1.00 82.81 87 LYS A CA 1
ATOM 687 C C . LYS A 1 87 ? -7.363 -5.332 4.889 1.00 82.81 87 LYS A C 1
ATOM 689 O O . LYS A 1 87 ? -6.600 -4.681 4.184 1.00 82.81 87 LYS A O 1
ATOM 694 N N . GLN A 1 88 ? -7.056 -5.705 6.130 1.00 83.62 88 GLN A N 1
ATOM 695 C CA . GLN A 1 88 ? -5.760 -5.393 6.723 1.00 83.62 88 GLN A CA 1
ATOM 696 C C . GLN A 1 88 ? -4.626 -6.165 6.043 1.00 83.62 88 GLN A C 1
ATOM 698 O O . GLN A 1 88 ? -3.605 -5.560 5.727 1.00 83.62 88 GLN A O 1
ATOM 703 N N . GLY A 1 89 ? -4.819 -7.460 5.771 1.00 87.12 89 GLY A N 1
ATOM 704 C CA . GLY A 1 89 ? -3.860 -8.263 5.010 1.00 87.12 89 GLY A CA 1
ATOM 705 C C . GLY A 1 89 ? -3.593 -7.665 3.628 1.00 87.12 89 GLY A C 1
ATOM 706 O O . GLY A 1 89 ? -2.446 -7.383 3.294 1.00 87.12 89 GLY A O 1
ATOM 707 N N . ALA A 1 90 ? -4.653 -7.349 2.880 1.00 87.31 90 ALA A N 1
ATOM 708 C CA . ALA A 1 90 ? -4.554 -6.708 1.571 1.00 87.31 90 ALA A CA 1
ATOM 709 C C . ALA A 1 90 ? -3.824 -5.357 1.635 1.00 87.31 90 ALA A C 1
ATOM 711 O O . ALA A 1 90 ? -2.967 -5.090 0.796 1.00 87.31 90 ALA A O 1
ATOM 712 N N . ASN A 1 91 ? -4.108 -4.526 2.646 1.00 89.19 91 ASN A N 1
ATOM 713 C CA . ASN A 1 91 ? -3.451 -3.230 2.825 1.00 89.19 91 ASN A CA 1
ATOM 714 C C . ASN A 1 91 ? -1.950 -3.378 3.125 1.00 89.19 91 ASN A C 1
ATOM 716 O O . ASN A 1 91 ? -1.148 -2.633 2.573 1.00 89.19 91 ASN A O 1
ATOM 720 N N . ILE A 1 92 ? -1.559 -4.352 3.956 1.00 89.19 92 ILE A N 1
ATOM 721 C CA . ILE A 1 92 ? -0.146 -4.645 4.247 1.00 89.19 92 ILE A CA 1
ATOM 722 C C . ILE A 1 92 ? 0.565 -5.145 2.985 1.00 89.19 92 ILE A C 1
ATOM 724 O O . ILE A 1 92 ? 1.635 -4.642 2.652 1.00 89.19 92 ILE A O 1
ATOM 728 N N . THR A 1 93 ? -0.033 -6.079 2.241 1.00 89.38 93 THR A N 1
ATOM 729 C CA . THR A 1 93 ? 0.542 -6.581 0.982 1.00 89.38 93 THR A CA 1
ATOM 730 C C . THR A 1 93 ? 0.693 -5.471 -0.066 1.00 89.38 93 THR A C 1
ATOM 732 O O . THR A 1 93 ? 1.729 -5.396 -0.731 1.00 89.38 93 THR A O 1
ATOM 735 N N . LEU A 1 94 ? -0.290 -4.571 -0.189 1.00 88.88 94 LEU A N 1
ATOM 736 C CA . LEU A 1 94 ? -0.221 -3.388 -1.061 1.00 88.88 94 LEU A CA 1
ATOM 737 C C . LEU A 1 94 ? 0.906 -2.440 -0.663 1.00 88.88 94 LEU A C 1
ATOM 739 O O . LEU A 1 94 ? 1.655 -1.978 -1.525 1.00 88.88 94 LEU A O 1
ATOM 743 N N . LEU A 1 95 ? 1.040 -2.182 0.638 1.00 90.69 95 LEU A N 1
ATOM 744 C CA . LEU A 1 95 ? 2.066 -1.306 1.190 1.00 90.69 95 LEU A CA 1
ATOM 745 C C . LEU A 1 95 ? 3.464 -1.883 0.941 1.00 90.69 95 LEU A C 1
ATOM 747 O O . LEU A 1 95 ? 4.336 -1.172 0.450 1.00 90.69 95 LEU A O 1
ATOM 751 N N . MET A 1 96 ? 3.654 -3.186 1.164 1.00 87.31 96 MET A N 1
ATOM 752 C CA . MET A 1 96 ? 4.907 -3.879 0.841 1.00 87.31 96 MET A CA 1
ATOM 753 C C . MET A 1 96 ? 5.226 -3.839 -0.658 1.00 87.31 96 MET A C 1
ATOM 755 O O . MET A 1 96 ? 6.374 -3.612 -1.033 1.00 87.31 96 MET A O 1
ATOM 759 N N . SER A 1 97 ? 4.218 -4.000 -1.522 1.00 87.25 97 SER A N 1
ATOM 760 C CA . SER A 1 97 ? 4.400 -3.930 -2.980 1.00 87.25 97 SER A CA 1
ATOM 761 C C . SER A 1 97 ? 4.845 -2.533 -3.436 1.00 87.25 97 SER A C 1
ATOM 763 O O . SER A 1 97 ? 5.723 -2.414 -4.289 1.00 87.25 97 SER A O 1
ATOM 765 N N . HIS A 1 98 ? 4.306 -1.473 -2.824 1.00 88.44 98 HIS A N 1
ATOM 766 C CA . HIS A 1 98 ? 4.691 -0.088 -3.121 1.00 88.44 98 HIS A CA 1
ATOM 767 C C . HIS A 1 98 ? 6.045 0.297 -2.523 1.00 88.44 98 HIS A C 1
ATOM 769 O O . HIS A 1 98 ? 6.818 0.986 -3.186 1.00 88.44 98 HIS A O 1
ATOM 775 N N . LEU A 1 99 ? 6.382 -0.189 -1.323 1.00 88.00 99 LEU A N 1
ATOM 776 C CA . LEU A 1 99 ? 7.734 -0.050 -0.765 1.00 88.00 99 LEU A CA 1
ATOM 777 C C . LEU A 1 99 ? 8.771 -0.672 -1.696 1.00 88.00 99 LEU A C 1
ATOM 779 O O . LEU A 1 99 ? 9.794 -0.056 -1.986 1.00 88.00 99 LEU A O 1
ATOM 783 N N . LEU A 1 100 ? 8.482 -1.874 -2.197 1.00 83.75 100 LEU A N 1
ATOM 784 C CA . LEU A 1 100 ? 9.354 -2.563 -3.135 1.00 83.75 100 LEU A CA 1
ATOM 785 C C . LEU A 1 100 ? 9.476 -1.795 -4.453 1.00 83.75 100 LEU A C 1
ATOM 787 O O . LEU A 1 100 ? 10.580 -1.677 -4.974 1.00 83.75 100 LEU A O 1
ATOM 791 N N . ALA A 1 101 ? 8.381 -1.217 -4.955 1.00 83.44 101 ALA A N 1
ATOM 792 C CA . ALA A 1 101 ? 8.408 -0.361 -6.139 1.00 83.44 101 ALA A CA 1
ATOM 793 C C . ALA A 1 101 ? 9.323 0.860 -5.937 1.00 83.44 101 ALA A C 1
ATOM 795 O O . ALA A 1 101 ? 10.223 1.090 -6.748 1.00 83.44 101 ALA A O 1
ATOM 796 N N . VAL A 1 102 ? 9.163 1.593 -4.828 1.00 85.75 102 VAL A N 1
ATOM 797 C CA . VAL A 1 102 ? 10.018 2.743 -4.478 1.00 85.75 102 VAL A CA 1
ATOM 798 C C . VAL A 1 102 ? 11.480 2.316 -4.353 1.00 85.75 102 VAL A C 1
ATOM 800 O O . VAL A 1 102 ? 12.351 2.966 -4.928 1.00 85.75 102 VAL A O 1
ATOM 803 N N . TYR A 1 103 ? 11.755 1.187 -3.693 1.00 83.44 103 TYR A N 1
ATOM 804 C CA . TYR A 1 103 ? 13.104 0.631 -3.596 1.00 83.44 103 TYR A CA 1
ATOM 805 C C . TYR A 1 103 ? 13.694 0.321 -4.977 1.00 83.44 103 TYR A C 1
ATOM 807 O O . TYR A 1 103 ? 14.829 0.700 -5.259 1.00 83.44 103 TYR A O 1
ATOM 815 N N . THR A 1 104 ? 12.932 -0.329 -5.863 1.00 77.31 104 THR A N 1
ATOM 816 C CA . THR A 1 104 ? 13.418 -0.658 -7.209 1.00 77.31 104 THR A CA 1
ATOM 817 C C . THR A 1 104 ? 13.691 0.584 -8.052 1.00 77.31 104 THR A C 1
ATOM 819 O O . THR A 1 104 ? 14.710 0.619 -8.738 1.00 77.31 104 THR A O 1
ATOM 822 N N . HIS A 1 105 ? 12.858 1.625 -7.952 1.00 79.00 105 HIS A N 1
ATOM 823 C CA . HIS A 1 105 ? 13.103 2.910 -8.615 1.00 79.00 105 HIS A CA 1
ATOM 824 C C . HIS A 1 105 ? 14.330 3.630 -8.042 1.00 79.00 105 HIS A C 1
ATOM 826 O O . HIS A 1 105 ? 15.125 4.183 -8.801 1.00 79.00 105 HIS A O 1
ATOM 832 N N . TYR A 1 106 ? 14.514 3.588 -6.718 1.00 78.44 106 TYR A N 1
ATOM 833 C CA . TYR A 1 106 ? 15.678 4.166 -6.046 1.00 78.44 106 TYR A CA 1
ATOM 834 C C . TYR A 1 106 ? 16.974 3.461 -6.471 1.00 78.44 106 TYR A C 1
ATOM 836 O O . TYR A 1 106 ? 17.938 4.112 -6.869 1.00 78.44 106 TYR A O 1
ATOM 844 N N . ALA A 1 107 ? 16.978 2.126 -6.482 1.00 75.94 107 ALA A N 1
ATOM 845 C CA . ALA A 1 107 ? 18.128 1.327 -6.892 1.00 75.94 107 ALA A CA 1
ATOM 846 C C . ALA A 1 107 ? 18.437 1.443 -8.397 1.00 75.94 107 ALA A C 1
ATOM 848 O O . ALA A 1 107 ? 19.599 1.382 -8.797 1.00 75.94 107 ALA A O 1
ATOM 849 N N . ALA A 1 108 ? 17.416 1.640 -9.237 1.00 71.75 108 ALA A N 1
ATOM 850 C CA . ALA A 1 108 ? 17.574 1.845 -10.676 1.00 71.75 108 ALA A CA 1
ATOM 851 C C . ALA A 1 108 ? 17.972 3.279 -11.074 1.00 71.75 108 ALA A C 1
ATOM 853 O O . ALA A 1 108 ? 18.266 3.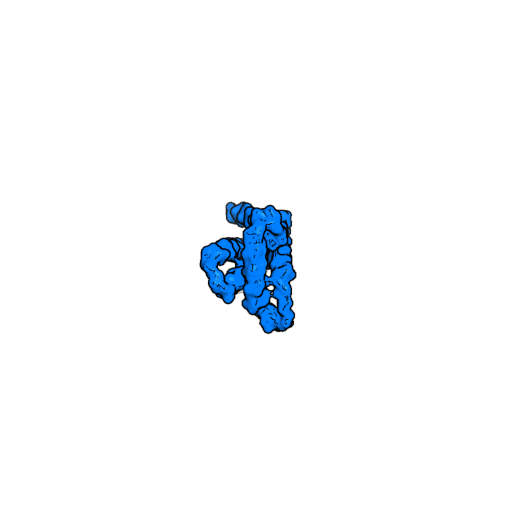502 -12.248 1.00 71.75 108 ALA A O 1
ATOM 854 N N . LYS A 1 109 ? 18.016 4.226 -10.121 1.00 71.81 109 LYS A N 1
ATOM 855 C CA . LYS A 1 109 ? 18.328 5.652 -10.342 1.00 71.81 109 LYS A CA 1
ATOM 856 C C . LYS A 1 109 ? 17.437 6.317 -11.408 1.00 71.81 109 LYS A C 1
ATOM 858 O O . LYS A 1 109 ? 17.911 7.124 -12.206 1.00 71.81 109 LYS A O 1
ATOM 863 N N . ASP A 1 110 ? 16.150 5.971 -11.436 1.00 72.31 110 ASP A N 1
ATOM 864 C CA . ASP A 1 110 ? 15.182 6.602 -12.343 1.00 72.31 110 ASP A CA 1
ATOM 865 C C . ASP A 1 110 ? 14.838 8.040 -11.901 1.00 72.31 110 ASP A C 1
ATOM 867 O O . ASP A 1 110 ? 15.035 8.426 -10.747 1.00 72.31 110 ASP A O 1
ATOM 871 N N . LYS A 1 111 ? 14.284 8.846 -12.821 1.00 75.81 111 LYS A N 1
ATOM 872 C CA . LYS A 1 111 ? 13.820 10.214 -12.525 1.00 75.81 111 LYS A CA 1
ATOM 873 C C . LYS A 1 111 ? 12.771 10.207 -11.404 1.00 75.81 111 LYS A C 1
ATOM 875 O O . LYS A 1 111 ? 11.816 9.429 -11.453 1.00 75.81 111 LYS A O 1
ATOM 880 N N . PHE A 1 112 ? 12.899 11.134 -10.453 1.00 75.06 112 PHE A N 1
ATOM 881 C CA . PHE A 1 112 ? 12.006 11.254 -9.291 1.00 75.06 112 PHE A CA 1
ATOM 882 C C . PHE A 1 112 ? 10.525 11.437 -9.672 1.00 75.06 112 PHE A C 1
ATOM 884 O O . PHE A 1 112 ? 9.639 10.931 -8.988 1.00 75.06 112 PHE A O 1
ATOM 891 N N . GLU A 1 113 ? 10.249 12.059 -10.820 1.00 77.19 113 GLU A N 1
ATOM 892 C CA . GLU A 1 113 ? 8.897 12.235 -11.374 1.00 77.19 113 GLU A CA 1
ATOM 893 C C . GLU A 1 113 ? 8.139 10.909 -11.552 1.00 77.19 113 GLU A C 1
ATOM 895 O O . GLU A 1 113 ? 6.930 10.850 -11.336 1.00 77.19 113 GLU A O 1
ATOM 900 N N . ARG A 1 114 ? 8.843 9.813 -11.878 1.00 74.88 114 ARG A N 1
ATOM 901 C CA . ARG A 1 114 ? 8.241 8.473 -12.007 1.00 74.88 114 ARG A CA 1
ATOM 902 C C . ARG A 1 114 ? 8.015 7.792 -10.650 1.00 74.88 114 ARG A C 1
ATOM 904 O O . ARG A 1 114 ? 7.185 6.894 -10.552 1.00 74.88 114 ARG A O 1
ATOM 911 N N . MET A 1 115 ? 8.718 8.232 -9.605 1.00 80.88 115 MET A N 1
ATOM 912 C CA . MET A 1 115 ? 8.609 7.717 -8.234 1.00 80.88 115 MET A CA 1
ATOM 913 C C . MET A 1 115 ? 7.511 8.425 -7.425 1.00 80.88 115 MET A C 1
ATOM 915 O O . MET A 1 115 ? 6.945 7.828 -6.509 1.00 80.88 115 MET A O 1
ATOM 919 N N . ALA A 1 116 ? 7.173 9.668 -7.784 1.00 84.06 116 ALA A N 1
ATOM 920 C CA . ALA A 1 116 ? 6.152 10.477 -7.121 1.00 84.06 116 ALA A CA 1
ATOM 921 C C . ALA A 1 116 ? 4.813 9.742 -6.888 1.00 84.06 116 ALA A C 1
ATOM 923 O O . ALA A 1 116 ? 4.381 9.682 -5.734 1.00 84.06 116 ALA A O 1
ATOM 924 N N . PRO A 1 117 ? 4.168 9.112 -7.895 1.00 82.06 117 PRO A N 1
ATOM 925 C CA . PRO A 1 117 ? 2.916 8.394 -7.658 1.00 82.06 117 PRO A CA 1
ATOM 926 C C . PRO A 1 117 ? 3.094 7.225 -6.679 1.00 82.06 117 PRO A C 1
ATOM 928 O O . PRO A 1 117 ? 2.263 7.042 -5.792 1.00 82.06 117 PRO A O 1
ATOM 931 N N . ALA A 1 118 ? 4.197 6.473 -6.769 1.00 84.88 118 ALA A N 1
ATOM 932 C CA . ALA A 1 118 ? 4.465 5.359 -5.860 1.00 84.88 118 ALA A CA 1
ATOM 933 C C . ALA A 1 118 ? 4.621 5.826 -4.401 1.00 84.88 118 ALA A C 1
ATOM 935 O O . ALA A 1 118 ? 4.087 5.184 -3.497 1.00 84.88 118 ALA A O 1
ATOM 936 N N . LEU A 1 119 ? 5.288 6.964 -4.174 1.00 87.50 119 LEU A N 1
ATOM 937 C CA . LEU A 1 119 ? 5.437 7.574 -2.850 1.00 87.50 119 LEU A CA 1
ATOM 938 C C . LEU A 1 119 ? 4.110 8.096 -2.292 1.00 87.50 119 LEU A C 1
ATOM 940 O O . LEU A 1 119 ? 3.796 7.835 -1.132 1.00 87.50 119 LEU A O 1
ATOM 944 N N . VAL A 1 120 ? 3.303 8.785 -3.103 1.00 90.00 120 VAL A N 1
ATOM 945 C CA . VAL A 1 120 ? 1.986 9.282 -2.669 1.00 90.00 120 VAL A CA 1
ATOM 946 C C . VAL A 1 120 ? 1.087 8.118 -2.246 1.00 90.00 120 VAL A C 1
ATOM 948 O O . VAL A 1 120 ? 0.499 8.154 -1.163 1.00 90.00 120 VAL A O 1
ATOM 951 N N . PHE A 1 121 ? 1.029 7.046 -3.045 1.00 87.31 121 PHE A N 1
ATOM 952 C CA . PHE A 1 121 ? 0.253 5.853 -2.697 1.00 87.31 121 PHE A CA 1
ATOM 953 C C . PHE A 1 121 ? 0.791 5.139 -1.461 1.00 87.31 121 PHE A C 1
ATOM 955 O O . PHE A 1 1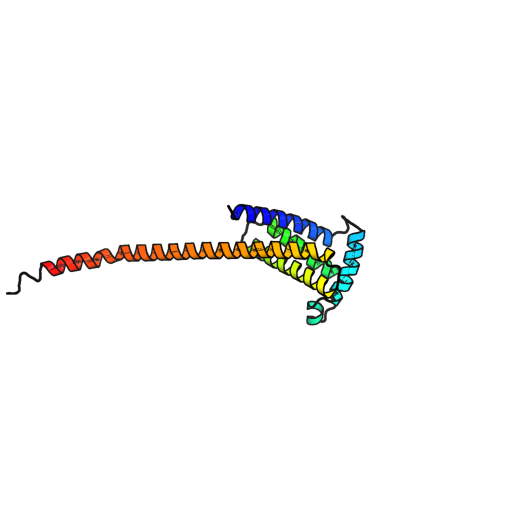21 ? -0.000 4.710 -0.619 1.00 87.31 121 PHE A O 1
ATOM 962 N N . LEU A 1 122 ? 2.114 5.062 -1.315 1.00 89.88 122 LEU A N 1
ATOM 963 C CA . LEU A 1 122 ? 2.755 4.497 -0.135 1.00 89.88 122 LEU A CA 1
ATOM 964 C C . LEU A 1 122 ? 2.335 5.241 1.141 1.00 89.88 122 LEU A C 1
ATOM 966 O O . LEU A 1 122 ? 1.857 4.613 2.088 1.00 89.88 122 LEU A O 1
ATOM 970 N N . PHE A 1 123 ? 2.470 6.570 1.163 1.00 89.62 123 PHE A N 1
ATOM 971 C CA . PHE A 1 123 ? 2.106 7.380 2.327 1.00 89.62 123 PHE A CA 1
ATOM 972 C C . PHE A 1 123 ? 0.607 7.337 2.614 1.00 89.62 123 PHE A C 1
ATOM 974 O O . PHE A 1 123 ? 0.208 7.245 3.773 1.00 89.62 123 PHE A O 1
ATOM 981 N N . MET A 1 124 ? -0.234 7.334 1.580 1.00 90.12 124 MET A N 1
ATOM 982 C CA . MET A 1 124 ? -1.683 7.245 1.746 1.00 90.12 124 MET A CA 1
ATOM 983 C C . MET A 1 124 ? -2.121 5.892 2.339 1.00 90.12 124 MET A C 1
ATOM 985 O O . MET A 1 124 ? -2.936 5.856 3.265 1.00 90.12 124 MET A O 1
ATOM 989 N N . LEU A 1 125 ? -1.550 4.775 1.867 1.00 88.38 125 LEU A N 1
ATOM 990 C CA . LEU A 1 125 ? -1.791 3.431 2.414 1.00 88.38 125 LEU A CA 1
ATOM 991 C C . LEU A 1 125 ? -1.285 3.300 3.859 1.00 88.38 125 LEU A C 1
ATOM 993 O O . LEU A 1 125 ? -1.967 2.709 4.703 1.00 88.38 125 LEU A O 1
ATOM 997 N N . ALA A 1 126 ? -0.110 3.870 4.148 1.00 89.81 126 ALA A N 1
ATOM 998 C CA . ALA A 1 126 ? 0.476 3.897 5.484 1.00 89.81 126 ALA A CA 1
ATOM 999 C C . ALA A 1 126 ? -0.373 4.726 6.455 1.00 89.81 126 ALA A C 1
ATOM 1001 O O . ALA A 1 126 ? -0.704 4.250 7.539 1.00 89.81 126 ALA A O 1
ATOM 1002 N N . GLY A 1 127 ? -0.801 5.923 6.044 1.00 88.62 127 GLY A N 1
ATOM 1003 C CA . GLY A 1 127 ? -1.678 6.788 6.830 1.00 88.62 127 GLY A CA 1
ATOM 1004 C C . GLY A 1 127 ? -2.979 6.082 7.196 1.00 88.62 127 GLY A C 1
ATOM 1005 O O . GLY A 1 127 ? -3.374 6.067 8.361 1.00 88.62 127 GLY A O 1
ATOM 1006 N N . ARG A 1 128 ? -3.596 5.387 6.236 1.00 85.88 128 ARG A N 1
ATOM 1007 C CA . ARG A 1 128 ? -4.777 4.563 6.505 1.00 85.88 128 ARG A CA 1
ATOM 1008 C C . ARG A 1 128 ? -4.499 3.450 7.523 1.00 85.88 128 ARG A C 1
ATOM 1010 O O . ARG A 1 128 ? -5.297 3.270 8.438 1.00 85.88 128 ARG A O 1
ATOM 1017 N N . LEU A 1 129 ? -3.382 2.727 7.395 1.00 87.12 129 LEU A N 1
ATOM 1018 C CA . LEU A 1 129 ? -3.001 1.666 8.339 1.00 87.12 129 LEU A CA 1
ATOM 1019 C C . LEU A 1 129 ? -2.815 2.220 9.760 1.00 87.12 129 LEU A C 1
ATOM 1021 O O . LEU A 1 129 ? -3.271 1.616 10.730 1.00 87.12 129 LEU A O 1
ATOM 1025 N N . VAL A 1 130 ? -2.165 3.379 9.873 1.00 88.88 130 VAL A N 1
ATOM 1026 C CA . VAL A 1 130 ? -1.929 4.072 11.142 1.00 88.88 130 VAL A CA 1
ATOM 1027 C C . VAL A 1 130 ? -3.249 4.519 11.767 1.00 88.88 130 VAL A C 1
ATOM 1029 O O . VAL A 1 130 ? -3.450 4.309 12.962 1.00 88.88 130 VAL A O 1
ATOM 1032 N N . ILE A 1 131 ? -4.176 5.073 10.983 1.00 87.56 131 ILE A N 1
ATOM 1033 C CA . ILE A 1 131 ? -5.499 5.473 11.479 1.00 87.56 131 ILE A CA 1
ATOM 1034 C C . ILE A 1 131 ? -6.298 4.248 11.948 1.00 87.56 131 ILE A C 1
ATOM 1036 O O . ILE A 1 131 ? -6.851 4.271 13.049 1.00 87.56 131 ILE A O 1
ATOM 1040 N N . ASP A 1 132 ? -6.312 3.160 11.172 1.00 84.06 132 ASP A N 1
ATOM 1041 C CA . ASP A 1 132 ? -6.966 1.904 11.566 1.00 84.06 132 ASP A CA 1
ATOM 1042 C C . ASP A 1 132 ? -6.349 1.336 12.859 1.00 84.06 132 ASP A C 1
ATOM 1044 O O . ASP A 1 132 ? -7.065 0.857 13.741 1.00 84.06 132 ASP A O 1
ATOM 1048 N N . TYR A 1 133 ? -5.026 1.433 13.025 1.00 85.88 133 TYR A N 1
ATOM 1049 C CA . TYR A 1 133 ? -4.336 1.028 14.251 1.00 85.88 133 TYR A CA 1
ATOM 1050 C C . TYR A 1 133 ? -4.725 1.898 15.457 1.00 85.88 133 TYR A C 1
ATOM 1052 O O . TYR A 1 133 ? -4.993 1.374 16.541 1.00 85.88 133 TYR A O 1
ATOM 1060 N N . GLN A 1 134 ? -4.806 3.218 15.273 1.00 87.75 134 GLN A N 1
ATOM 1061 C CA . GLN A 1 134 ? -5.235 4.148 16.320 1.00 87.75 134 GLN A CA 1
ATOM 1062 C C . GLN A 1 134 ? -6.688 3.900 16.747 1.00 87.75 134 GLN A C 1
ATOM 1064 O O . GLN A 1 134 ? -6.978 3.892 17.943 1.00 87.75 134 GLN A O 1
ATOM 1069 N N . LEU A 1 135 ? -7.593 3.650 15.794 1.00 86.75 135 LEU A N 1
ATOM 1070 C CA . LEU A 1 135 ? -8.989 3.292 16.067 1.00 86.75 135 LEU A CA 1
ATOM 1071 C C . LEU A 1 135 ? -9.088 2.012 16.900 1.00 86.75 135 LEU A C 1
ATOM 1073 O O . LEU A 1 135 ? -9.753 2.015 17.933 1.00 86.75 135 LEU A O 1
ATOM 1077 N N . ARG A 1 136 ? -8.342 0.961 16.534 1.00 83.75 136 ARG A N 1
ATOM 1078 C CA . ARG A 1 136 ? -8.316 -0.291 17.309 1.00 83.75 136 ARG A CA 1
ATOM 1079 C C . ARG A 1 136 ? -7.844 -0.097 18.741 1.00 83.75 136 ARG A C 1
ATOM 1081 O O . ARG A 1 136 ? -8.378 -0.714 19.659 1.00 83.75 136 ARG A O 1
ATOM 1088 N N . ARG A 1 137 ? -6.837 0.754 18.949 1.00 88.06 137 ARG A N 1
ATOM 1089 C CA . ARG A 1 137 ? -6.360 1.066 20.300 1.00 88.06 137 ARG A CA 1
ATOM 1090 C C . ARG A 1 137 ? -7.441 1.730 21.153 1.00 88.06 137 ARG A C 1
ATOM 1092 O O . ARG A 1 137 ? -7.527 1.413 22.337 1.00 88.06 137 ARG A O 1
ATOM 1099 N N . LYS A 1 138 ? -8.258 2.610 20.566 1.00 88.56 138 LYS A N 1
ATOM 1100 C CA . LYS A 1 138 ? -9.383 3.258 21.259 1.00 88.56 138 LYS A CA 1
ATOM 1101 C C . LYS A 1 138 ? -10.490 2.256 21.595 1.00 88.56 138 LYS A C 1
ATOM 1103 O O . LYS A 1 138 ? -10.882 2.175 22.753 1.00 88.56 138 LYS A O 1
ATOM 1108 N N . GLU A 1 139 ? -10.899 1.430 20.630 1.00 87.94 139 GLU A N 1
ATOM 1109 C CA . GLU A 1 139 ? -11.911 0.379 20.832 1.00 87.94 139 GLU A CA 1
ATOM 1110 C C . GLU A 1 139 ? -11.497 -0.604 21.943 1.00 87.94 139 GLU A C 1
ATOM 1112 O O . GLU A 1 139 ? -12.285 -0.930 22.831 1.00 87.94 139 GLU A O 1
ATOM 1117 N N . LEU A 1 140 ? -10.233 -1.045 21.948 1.00 89.75 140 LEU A N 1
ATOM 1118 C CA . LEU A 1 140 ? -9.722 -1.951 22.978 1.00 89.75 140 LEU A CA 1
ATOM 1119 C C . LEU A 1 140 ? -9.704 -1.298 24.368 1.00 89.75 140 LEU A C 1
ATOM 1121 O O . LEU A 1 140 ? -10.052 -1.950 25.353 1.00 89.75 140 LEU A O 1
ATOM 1125 N N . ALA A 1 141 ? -9.321 -0.022 24.458 1.00 90.38 141 ALA A N 1
ATOM 1126 C CA . ALA A 1 141 ? -9.328 0.717 25.718 1.00 90.38 141 ALA A CA 1
ATOM 1127 C C . ALA A 1 141 ? -10.752 0.872 26.280 1.00 90.38 141 ALA A C 1
ATOM 1129 O O . ALA A 1 141 ? -10.972 0.650 27.471 1.00 90.38 141 ALA A O 1
ATOM 1130 N N . GLU A 1 142 ? -11.735 1.177 25.430 1.00 91.56 142 GLU A N 1
ATOM 1131 C CA . GLU A 1 142 ? -13.149 1.246 25.819 1.00 91.56 142 GLU A CA 1
ATOM 1132 C C . GLU A 1 142 ? -13.674 -0.108 26.314 1.00 91.56 142 GLU A C 1
ATOM 1134 O O . GLU A 1 142 ? -14.293 -0.180 27.378 1.00 91.56 142 GLU A O 1
ATOM 1139 N N . LEU A 1 143 ? -13.365 -1.202 25.610 1.00 91.19 143 LEU A N 1
ATOM 1140 C CA . LEU A 1 143 ? -13.746 -2.555 26.027 1.00 91.19 143 LEU A CA 1
ATOM 1141 C C . LEU A 1 143 ? -13.132 -2.947 27.376 1.00 91.19 143 LEU A C 1
ATOM 1143 O O . LEU A 1 143 ? -13.804 -3.568 28.204 1.00 91.19 143 LEU A O 1
ATOM 1147 N N . LEU A 1 144 ? -11.870 -2.586 27.623 1.00 92.00 144 LEU A N 1
ATOM 1148 C CA . LEU A 1 144 ? -11.217 -2.814 28.913 1.00 92.00 144 LEU A CA 1
ATOM 1149 C C . LEU A 1 144 ? -11.882 -1.997 30.026 1.00 92.00 144 LEU A C 1
ATOM 1151 O O . LEU A 1 144 ? -12.195 -2.556 31.076 1.00 92.00 144 LEU A O 1
ATOM 1155 N N . ASN A 1 145 ? -12.190 -0.722 29.781 1.00 91.75 145 ASN A N 1
ATOM 1156 C CA . ASN A 1 145 ? -12.905 0.127 30.736 1.00 91.75 145 ASN A CA 1
ATOM 1157 C C . ASN A 1 145 ? -14.303 -0.419 31.065 1.00 91.75 145 ASN A C 1
ATOM 1159 O O . ASN A 1 145 ? -14.697 -0.450 32.233 1.00 91.75 145 ASN A O 1
ATOM 1163 N N . LEU A 1 146 ? -15.038 -0.927 30.070 1.00 91.56 146 LEU A N 1
ATOM 1164 C CA . LEU A 1 146 ? -16.330 -1.586 30.279 1.00 91.56 146 LEU A CA 1
ATOM 1165 C C . LEU A 1 146 ? -16.190 -2.881 31.089 1.00 91.56 146 LEU A C 1
ATOM 1167 O O . LEU A 1 146 ? -16.970 -3.113 32.015 1.00 91.56 146 LEU A O 1
ATOM 1171 N N . LYS A 1 147 ? -15.175 -3.708 30.799 1.00 89.75 147 LYS A N 1
ATOM 1172 C CA . LYS A 1 147 ? -14.880 -4.912 31.593 1.00 89.75 147 LYS A CA 1
ATOM 1173 C C . LYS A 1 147 ? -14.549 -4.563 33.044 1.00 89.75 147 LYS A C 1
ATOM 1175 O O . LYS A 1 147 ? -15.059 -5.226 33.947 1.00 89.75 147 LYS A O 1
ATOM 1180 N N . LEU A 1 148 ? -13.759 -3.515 33.281 1.00 89.56 148 LEU A N 1
ATOM 1181 C CA . LEU A 1 148 ? -13.438 -3.029 34.626 1.00 89.56 148 LEU A CA 1
ATOM 1182 C C . LEU A 1 148 ? -14.683 -2.501 35.348 1.00 89.56 148 LEU A C 1
ATOM 1184 O O . LEU A 1 148 ? -14.931 -2.891 36.488 1.00 89.56 148 LEU A O 1
ATOM 1188 N N . LYS A 1 149 ? -15.522 -1.698 34.680 1.00 87.50 149 LYS A N 1
ATOM 1189 C CA . LYS A 1 149 ? -16.789 -1.201 35.239 1.00 87.50 149 LYS A CA 1
ATOM 1190 C C . LYS A 1 149 ? -17.735 -2.347 35.602 1.00 87.50 149 LYS A C 1
ATOM 1192 O O . LYS A 1 149 ? -18.300 -2.338 36.692 1.00 87.50 149 LYS A O 1
ATOM 1197 N N . ASN A 1 150 ? -17.858 -3.365 34.749 1.00 86.56 150 ASN A N 1
ATOM 1198 C CA . ASN A 1 150 ? -18.675 -4.552 35.020 1.00 86.56 150 ASN A CA 1
ATOM 1199 C C . ASN A 1 150 ? -18.108 -5.412 36.160 1.00 86.56 150 ASN A C 1
ATOM 1201 O O . ASN A 1 150 ? -18.870 -5.889 37.002 1.00 86.56 150 ASN A O 1
ATOM 1205 N N . LYS A 1 151 ? -16.781 -5.578 36.233 1.00 84.19 151 LYS A N 1
ATOM 1206 C CA . LYS A 1 151 ? -16.112 -6.272 37.345 1.00 84.19 151 LYS A CA 1
ATOM 1207 C C . LYS A 1 151 ? -16.332 -5.532 38.668 1.00 84.19 151 LYS A C 1
ATOM 1209 O O . LYS A 1 151 ? -16.705 -6.161 39.655 1.00 84.19 151 LYS A O 1
ATOM 1214 N N . ASN A 1 152 ? -16.197 -4.205 38.668 1.00 79.31 152 ASN A N 1
ATOM 1215 C CA . ASN A 1 152 ? -16.490 -3.360 39.827 1.00 79.31 152 ASN A CA 1
ATOM 1216 C C . ASN A 1 152 ? -17.975 -3.417 40.209 1.00 79.31 152 ASN A C 1
ATOM 1218 O O . ASN A 1 152 ? -18.282 -3.575 41.384 1.00 79.31 152 ASN A O 1
ATOM 1222 N N . ARG A 1 153 ? -18.906 -3.394 39.245 1.00 73.69 153 ARG A N 1
ATOM 1223 C CA . ARG A 1 153 ? -20.349 -3.572 39.501 1.00 73.69 153 ARG A CA 1
ATOM 1224 C C . ARG A 1 153 ? -20.649 -4.915 40.170 1.00 73.69 153 ARG A C 1
ATOM 1226 O O . ARG A 1 153 ? -21.334 -4.926 41.187 1.00 73.69 153 ARG A O 1
ATOM 1233 N N . LYS A 1 154 ? -20.089 -6.030 39.687 1.00 62.94 154 LYS A N 1
ATOM 1234 C CA . LYS A 1 154 ? -20.234 -7.341 40.353 1.00 62.94 154 LYS A CA 1
ATOM 1235 C C . LYS A 1 154 ? -19.645 -7.336 41.768 1.00 62.94 154 LYS A C 1
ATOM 1237 O O . LYS A 1 154 ? -20.288 -7.823 42.693 1.00 62.94 154 LYS A O 1
ATOM 1242 N N . LYS A 1 155 ? -18.480 -6.708 41.960 1.00 57.59 155 LYS A N 1
ATOM 1243 C CA . LYS A 1 155 ? -17.835 -6.566 43.276 1.00 57.59 155 LYS A CA 1
ATOM 1244 C C . LYS A 1 155 ? -18.629 -5.687 44.253 1.00 57.59 155 LYS A C 1
ATOM 1246 O O . LYS A 1 155 ? -18.556 -5.937 45.444 1.00 57.59 155 LYS A O 1
ATOM 1251 N N . ILE A 1 156 ? -19.395 -4.707 43.760 1.00 55.94 156 ILE A N 1
ATOM 1252 C CA . ILE A 1 156 ? -20.289 -3.821 44.538 1.00 55.94 156 ILE A CA 1
ATOM 1253 C C . ILE A 1 156 ? -21.667 -4.460 44.796 1.00 55.94 156 ILE A C 1
ATOM 1255 O O . ILE A 1 156 ? -22.381 -4.027 45.694 1.00 55.94 156 ILE A O 1
ATOM 1259 N N . THR A 1 157 ? -22.040 -5.518 44.068 1.00 55.03 157 THR A N 1
ATOM 1260 C CA . THR A 1 157 ? -23.297 -6.252 44.321 1.00 55.03 157 THR A CA 1
ATOM 1261 C C . THR A 1 157 ? -23.129 -7.314 45.426 1.00 55.03 157 THR A C 1
ATOM 1263 O O . THR A 1 157 ? -24.068 -7.576 46.165 1.00 55.03 157 THR A O 1
ATOM 1266 N N . PHE A 1 158 ? -21.918 -7.858 45.613 1.00 53.50 158 PHE A N 1
ATOM 1267 C CA . PHE A 1 158 ? -21.564 -8.824 46.671 1.00 53.50 158 PHE A CA 1
ATOM 1268 C C . PHE A 1 158 ? -21.052 -8.309 48.050 1.00 53.50 158 PHE A C 1
ATOM 1270 O O . PHE A 1 158 ? -20.816 -9.152 48.910 1.00 53.50 158 PHE A O 1
ATOM 1277 N N . PRO A 1 159 ? -20.900 -7.005 48.370 1.00 49.28 159 PRO A N 1
ATOM 1278 C CA . PRO A 1 159 ? -20.467 -6.540 49.688 1.00 49.28 159 PRO A CA 1
ATOM 1279 C C . PRO A 1 159 ? -21.629 -6.063 50.579 1.00 49.28 159 PRO A C 1
ATOM 1281 O O . PRO A 1 159 ? -21.386 -5.580 51.679 1.00 49.28 159 PRO A O 1
ATOM 1284 N N . LYS A 1 160 ? -22.896 -6.186 50.151 1.00 48.56 160 LYS A N 1
ATOM 1285 C CA . LYS A 1 160 ? -24.049 -5.797 50.988 1.00 48.56 160 LYS A CA 1
ATOM 1286 C C . LYS A 1 160 ? -24.422 -6.817 52.072 1.00 48.56 160 LYS A C 1
ATOM 1288 O O . LYS A 1 160 ? -25.344 -6.547 52.831 1.00 48.56 160 LYS A O 1
ATOM 1293 N N . LEU A 1 161 ? -23.714 -7.946 52.181 1.00 51.12 161 LEU A N 1
ATOM 1294 C CA . LEU A 1 161 ? -23.952 -8.917 53.256 1.00 51.12 161 LEU A CA 1
ATOM 1295 C C . LEU A 1 161 ? -23.035 -8.722 54.476 1.00 51.12 161 LEU A C 1
ATOM 1297 O O . LEU A 1 161 ? -23.403 -9.129 55.571 1.00 51.12 161 LEU A O 1
ATOM 1301 N N . SER A 1 162 ? -21.874 -8.067 54.338 1.00 49.94 162 SER A N 1
ATOM 1302 C CA . SER A 1 162 ? -20.928 -7.930 55.459 1.00 49.94 162 SER A CA 1
ATOM 1303 C C . SER A 1 162 ? -21.197 -6.719 56.358 1.00 49.94 162 SER A C 1
ATOM 1305 O O . SER A 1 162 ? -20.915 -6.785 57.551 1.00 49.94 162 SER A O 1
ATOM 1307 N N . SER A 1 163 ? -21.789 -5.633 55.843 1.00 50.00 163 SER A N 1
ATOM 1308 C CA . SER A 1 163 ? -22.099 -4.449 56.665 1.00 50.00 163 SER A CA 1
ATOM 1309 C C . SER A 1 163 ? -23.418 -4.554 57.437 1.00 50.00 163 SER A C 1
ATOM 1311 O O . SER A 1 163 ? -23.573 -3.894 58.463 1.00 50.00 163 SER A O 1
ATOM 1313 N N . PHE A 1 164 ? -24.355 -5.400 56.989 1.00 52.81 164 PHE A N 1
ATOM 1314 C CA . PHE A 1 164 ? -25.621 -5.631 57.692 1.00 52.81 164 PHE A CA 1
ATOM 1315 C C . PHE A 1 164 ? -25.440 -6.567 58.900 1.00 52.81 164 PHE A C 1
ATOM 1317 O O . PHE A 1 164 ? -25.991 -6.303 59.965 1.00 52.81 164 PHE A O 1
ATOM 1324 N N . LEU A 1 165 ? -24.583 -7.590 58.784 1.00 53.62 165 LEU A N 1
ATOM 1325 C CA . LEU A 1 165 ? -24.248 -8.500 59.888 1.00 53.62 165 LEU A CA 1
ATOM 1326 C C . LEU A 1 165 ? -23.411 -7.827 60.989 1.00 53.62 165 LEU A C 1
ATOM 1328 O O . LEU A 1 165 ? -23.668 -8.066 62.166 1.00 53.62 165 LEU A O 1
ATOM 1332 N N . LEU A 1 166 ? -22.482 -6.924 60.645 1.00 52.66 166 LEU A N 1
ATOM 1333 C CA . LEU A 1 166 ? -21.693 -6.204 61.657 1.00 52.66 166 LEU A CA 1
ATOM 1334 C C . LEU A 1 166 ? -22.540 -5.215 62.478 1.00 52.66 166 LEU A C 1
ATOM 1336 O O . LEU A 1 166 ? -22.281 -5.022 63.663 1.00 52.66 166 LEU A O 1
ATOM 1340 N N . LYS A 1 167 ? -23.581 -4.619 61.878 1.00 54.38 167 LYS A N 1
ATOM 1341 C CA . LYS A 1 167 ? -24.521 -3.745 62.602 1.00 54.38 167 LYS A CA 1
ATOM 1342 C C . LYS A 1 167 ? -25.497 -4.519 63.492 1.00 54.38 167 LYS A C 1
ATOM 1344 O O . LYS A 1 167 ? -25.920 -3.975 64.505 1.00 54.38 167 LYS A O 1
ATOM 1349 N N . PHE A 1 168 ? -25.820 -5.768 63.153 1.00 53.28 168 PHE A N 1
ATOM 1350 C CA . PHE A 1 168 ? -26.675 -6.618 63.990 1.00 53.28 168 PHE A CA 1
ATOM 1351 C C . PHE A 1 168 ? -25.916 -7.224 65.184 1.00 53.28 168 PHE A C 1
ATOM 1353 O O . PHE A 1 168 ? -26.489 -7.362 66.261 1.00 53.28 168 PHE A O 1
ATOM 1360 N N . LEU A 1 169 ? -24.618 -7.522 65.037 1.00 53.34 169 LEU A N 1
ATOM 1361 C CA . LEU A 1 169 ? -23.804 -8.081 66.127 1.00 53.34 169 LEU A CA 1
ATOM 1362 C C . LEU A 1 169 ? -23.329 -7.031 67.148 1.00 53.34 169 LEU A C 1
ATOM 1364 O O . LEU A 1 169 ? -23.167 -7.355 68.320 1.00 53.34 169 LEU A O 1
ATOM 1368 N N . HIS A 1 170 ? -23.167 -5.766 66.746 1.00 48.72 170 HIS A N 1
ATOM 1369 C CA . HIS A 1 170 ? -22.693 -4.707 67.651 1.00 48.72 170 HIS A CA 1
ATOM 1370 C C . HIS A 1 170 ? -23.787 -4.123 68.574 1.00 48.72 170 HIS A C 1
ATOM 1372 O O . HIS A 1 170 ? -23.473 -3.371 69.494 1.00 48.72 170 HIS A O 1
ATOM 1378 N N . ILE A 1 171 ? -25.070 -4.449 68.360 1.00 52.66 171 ILE A N 1
ATOM 1379 C CA . ILE A 1 171 ? -26.178 -3.949 69.202 1.00 52.66 171 ILE A CA 1
ATOM 1380 C C . ILE A 1 171 ? -26.501 -4.897 70.371 1.00 52.66 171 ILE A C 1
ATOM 1382 O O . ILE A 1 171 ? -26.949 -4.424 71.411 1.00 52.66 171 ILE A O 1
ATOM 1386 N N . ASN A 1 172 ? -26.218 -6.200 70.262 1.00 45.28 172 ASN A N 1
ATOM 1387 C CA . ASN A 1 172 ? -26.528 -7.156 71.337 1.00 45.28 172 ASN A CA 1
ATOM 1388 C C . ASN A 1 172 ? -25.392 -7.380 72.349 1.00 45.28 172 ASN A C 1
ATOM 1390 O O . ASN A 1 172 ? -25.664 -7.873 73.433 1.00 45.28 172 ASN A O 1
ATOM 1394 N N . TYR A 1 173 ? -24.147 -6.984 72.065 1.00 45.69 173 TYR A N 1
ATOM 1395 C CA . TYR A 1 173 ? -23.020 -7.239 72.982 1.00 45.69 173 TYR A CA 1
ATOM 1396 C C . TYR A 1 173 ? -22.744 -6.128 74.014 1.00 45.69 173 TYR A C 1
ATOM 1398 O O . TYR A 1 173 ? -21.825 -6.260 74.813 1.00 45.69 173 TYR A O 1
ATOM 1406 N N . CYS A 1 174 ? -23.528 -5.042 74.023 1.00 42.22 174 CYS A N 1
ATOM 1407 C CA . CYS A 1 174 ? -23.358 -3.916 74.958 1.00 42.22 174 CYS A CA 1
ATOM 1408 C C . CYS A 1 174 ? -24.478 -3.825 76.017 1.00 42.22 174 CYS A C 1
ATOM 1410 O O . CYS A 1 174 ? -24.676 -2.771 76.614 1.00 42.22 174 CYS A O 1
ATOM 1412 N N . LYS A 1 175 ? -25.258 -4.901 76.211 1.00 45.41 175 LYS A N 1
ATOM 1413 C CA . LYS A 1 175 ? -26.297 -4.985 77.256 1.00 45.41 175 LYS A CA 1
ATOM 1414 C C . LYS A 1 175 ? -26.019 -6.008 78.363 1.00 45.41 175 LYS A C 1
ATOM 1416 O O . LYS A 1 175 ? -26.716 -5.958 79.366 1.00 45.41 175 LYS A O 1
ATOM 1421 N N . ASP A 1 176 ? -24.988 -6.844 78.227 1.00 45.12 176 ASP A N 1
ATOM 1422 C CA . ASP A 1 176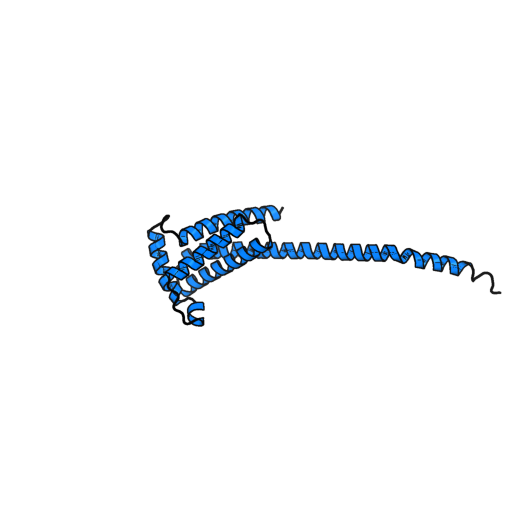 ? -24.685 -7.928 79.181 1.00 45.12 176 ASP A CA 1
ATOM 1423 C C . ASP A 1 176 ? -23.290 -7.823 79.824 1.00 45.12 176 ASP A C 1
ATOM 1425 O O . ASP A 1 176 ? -22.744 -8.810 80.315 1.00 45.12 176 ASP A O 1
ATOM 1429 N N . LEU A 1 177 ? -22.692 -6.630 79.850 1.00 45.62 177 LEU A N 1
ATOM 1430 C CA . LEU A 1 177 ? -21.466 -6.386 80.607 1.00 45.62 177 LEU A CA 1
ATOM 1431 C C . LEU A 1 177 ? -21.667 -5.145 81.480 1.00 45.62 177 LEU A C 1
ATOM 1433 O O . LEU A 1 177 ? -21.669 -4.036 80.957 1.00 45.62 177 LEU A O 1
ATOM 1437 N N . PHE A 1 178 ? -21.939 -5.414 82.760 1.00 46.78 178 PHE A N 1
ATOM 1438 C CA . PHE A 1 178 ? -21.625 -4.615 83.952 1.00 46.78 178 PHE A CA 1
ATOM 1439 C C . PHE A 1 178 ? -21.290 -3.129 83.761 1.00 46.78 178 PHE A C 1
ATOM 1441 O O . PHE A 1 178 ? -20.246 -2.823 83.144 1.00 46.78 178 PHE A O 1
#